Protein AF-A0A9E4EX08-F1 (afdb_monomer_lite)

Structure (mmCIF, N/CA/C/O backbone):
data_AF-A0A9E4EX08-F1
#
_entry.id   AF-A0A9E4EX08-F1
#
loop_
_atom_site.group_PDB
_atom_site.id
_atom_site.type_symbol
_atom_site.label_atom_id
_atom_site.label_alt_id
_atom_site.label_comp_id
_atom_site.label_asym_id
_atom_site.label_entity_id
_atom_site.label_seq_id
_atom_site.pdbx_PDB_ins_code
_atom_site.Cartn_x
_atom_site.Cartn_y
_atom_site.Cartn_z
_atom_site.occupancy
_atom_site.B_iso_or_equiv
_atom_site.auth_seq_id
_atom_site.auth_comp_id
_atom_site.auth_asym_id
_atom_site.auth_atom_id
_atom_site.pdbx_PDB_model_num
ATOM 1 N N . MET A 1 1 ? -23.714 19.350 -1.357 1.00 42.78 1 MET A N 1
ATOM 2 C CA . MET A 1 1 ? -22.434 19.322 -0.628 1.00 42.78 1 MET A CA 1
ATOM 3 C C . MET A 1 1 ? -21.952 17.894 -0.698 1.00 42.78 1 MET A C 1
ATOM 5 O O . MET A 1 1 ? -22.630 17.034 -0.158 1.00 42.78 1 MET A O 1
ATOM 9 N N . SER A 1 2 ? -20.929 17.632 -1.510 1.00 48.09 2 SER A N 1
ATOM 10 C CA . SER A 1 2 ? -20.427 16.276 -1.722 1.00 48.09 2 SER A CA 1
ATOM 11 C C . SER A 1 2 ? -19.835 15.770 -0.418 1.00 48.09 2 SER A C 1
ATOM 13 O O . SER A 1 2 ? -18.867 16.345 0.072 1.00 48.09 2 SER A O 1
ATOM 15 N N . ASP A 1 3 ? -20.452 14.736 0.140 1.00 57.16 3 ASP A N 1
ATOM 16 C CA . ASP A 1 3 ? -19.899 13.983 1.253 1.00 57.16 3 ASP A CA 1
ATOM 17 C C . ASP A 1 3 ? -18.600 13.354 0.741 1.00 57.16 3 ASP A C 1
ATOM 19 O O . ASP A 1 3 ? -18.599 12.509 -0.159 1.00 57.16 3 ASP A O 1
ATOM 23 N N . GLN A 1 4 ? -17.470 13.901 1.177 1.00 64.00 4 GLN A N 1
ATOM 24 C CA . GLN A 1 4 ? -16.159 13.431 0.762 1.00 64.00 4 GLN A CA 1
ATOM 25 C C . GLN A 1 4 ? -16.001 12.044 1.385 1.00 64.00 4 GLN A C 1
ATOM 27 O O . GLN A 1 4 ? -15.995 11.931 2.607 1.00 64.00 4 GLN A O 1
ATOM 32 N N . LEU A 1 5 ? -15.935 10.992 0.563 1.00 63.09 5 LEU A N 1
ATOM 33 C CA . LEU A 1 5 ? -15.683 9.631 1.039 1.00 63.09 5 LEU A CA 1
ATOM 34 C C . LEU A 1 5 ? -14.437 9.645 1.936 1.00 63.09 5 LEU A C 1
ATOM 36 O O . LEU A 1 5 ? -13.315 9.817 1.459 1.00 63.09 5 LEU A O 1
ATOM 40 N N . ALA A 1 6 ? -14.650 9.508 3.244 1.00 76.25 6 ALA A N 1
ATOM 41 C CA . ALA A 1 6 ? -13.579 9.401 4.215 1.00 76.25 6 ALA A CA 1
ATOM 42 C C . ALA A 1 6 ? -13.014 7.981 4.123 1.00 76.25 6 ALA A C 1
ATOM 44 O O . ALA A 1 6 ? -13.623 7.025 4.603 1.00 76.25 6 ALA A O 1
ATOM 45 N N . TYR A 1 7 ? -11.868 7.825 3.459 1.00 80.81 7 TYR A N 1
ATOM 46 C CA . TYR A 1 7 ? -11.166 6.545 3.441 1.00 80.81 7 TYR A CA 1
ATOM 47 C C . TYR A 1 7 ? -10.632 6.257 4.849 1.00 80.81 7 TYR A C 1
ATOM 49 O O . TYR A 1 7 ? -10.001 7.139 5.441 1.00 80.81 7 TYR A O 1
ATOM 57 N N . PRO A 1 8 ? -10.870 5.056 5.404 1.00 86.31 8 PRO A N 1
ATOM 58 C CA . PRO A 1 8 ? -10.416 4.743 6.747 1.00 86.31 8 PRO A CA 1
ATOM 59 C C . PRO A 1 8 ? -8.886 4.787 6.807 1.00 86.31 8 PRO A C 1
ATOM 61 O O . PRO A 1 8 ? -8.196 4.089 6.065 1.00 86.31 8 PRO A O 1
ATOM 64 N N . THR A 1 9 ? -8.354 5.604 7.712 1.00 89.69 9 THR A N 1
ATOM 65 C CA . THR A 1 9 ? -6.952 5.546 8.143 1.00 89.69 9 THR A CA 1
ATOM 66 C C . THR A 1 9 ? -6.824 4.639 9.363 1.00 89.69 9 THR A C 1
ATOM 68 O O . THR A 1 9 ? -7.817 4.377 10.050 1.00 89.69 9 THR A O 1
ATOM 71 N N . TYR A 1 10 ? -5.608 4.193 9.686 1.00 91.69 10 TYR A N 1
ATOM 72 C CA . TYR A 1 10 ? -5.364 3.437 10.917 1.00 91.69 10 TYR A CA 1
ATOM 73 C C . TYR A 1 10 ? -5.878 4.191 12.156 1.00 91.69 10 TYR A C 1
ATOM 75 O O . TYR A 1 10 ? -6.556 3.601 12.994 1.00 91.69 10 TYR A O 1
ATOM 83 N N . GLU A 1 11 ? -5.672 5.507 12.219 1.00 91.69 11 GLU A N 1
ATOM 84 C CA . GLU A 1 11 ? -6.158 6.363 13.303 1.00 91.69 11 GLU A CA 1
ATOM 85 C C . GLU A 1 11 ? -7.690 6.413 13.367 1.00 91.69 11 GLU A C 1
ATOM 87 O O . GLU A 1 11 ? -8.254 6.321 14.456 1.00 91.69 11 GLU A O 1
ATOM 92 N N . SER A 1 12 ? -8.378 6.498 12.219 1.00 92.56 12 SER A N 1
ATOM 93 C CA . SER A 1 12 ? -9.851 6.480 12.175 1.00 92.56 12 SER A CA 1
ATOM 94 C C . SER A 1 12 ? -10.450 5.153 12.656 1.00 92.56 12 SER A C 1
ATOM 96 O O . SER A 1 12 ? -11.574 5.121 13.149 1.00 92.56 12 SER A O 1
ATOM 98 N N . LEU A 1 13 ? -9.676 4.068 12.561 1.00 93.19 13 LEU A N 1
ATOM 99 C CA . LEU A 1 13 ? -10.022 2.746 13.078 1.00 93.19 13 LEU A CA 1
ATOM 100 C C . LEU A 1 13 ? -9.630 2.570 14.560 1.00 93.19 13 LEU A C 1
ATOM 102 O O . LEU A 1 13 ? -9.798 1.484 15.110 1.00 93.19 13 LEU A O 1
ATOM 106 N N . GLY A 1 14 ? -9.085 3.604 15.214 1.00 94.31 14 GLY A N 1
ATOM 107 C CA . GLY A 1 14 ? -8.595 3.540 16.595 1.00 94.31 14 GLY A CA 1
ATOM 108 C C . GLY A 1 14 ? -7.267 2.788 16.757 1.00 94.31 14 GLY A C 1
ATOM 109 O O . GLY A 1 14 ? -6.879 2.457 17.879 1.00 94.31 14 GLY A O 1
ATOM 110 N N . VAL A 1 15 ? -6.559 2.512 15.657 1.00 95.19 15 VAL A N 1
ATOM 111 C CA . VAL A 1 15 ? -5.273 1.804 15.647 1.00 95.19 15 VAL A CA 1
ATOM 112 C C . VAL A 1 15 ? -4.128 2.806 15.775 1.00 95.19 15 VAL A C 1
ATOM 114 O O . VAL A 1 15 ? -4.044 3.789 15.042 1.00 95.19 15 VAL A O 1
ATOM 117 N N . ARG A 1 16 ? -3.208 2.547 16.709 1.00 94.00 16 ARG A N 1
ATOM 118 C CA . ARG A 1 16 ? -2.029 3.391 16.937 1.00 94.00 16 ARG A CA 1
ATOM 119 C C . ARG A 1 16 ? -0.900 3.019 15.974 1.00 94.00 16 ARG A C 1
ATOM 121 O O . ARG A 1 16 ? -0.509 1.855 15.912 1.00 94.00 16 ARG A O 1
ATOM 128 N N . SER A 1 17 ? -0.332 4.010 15.292 1.00 93.06 17 SER A N 1
ATOM 129 C CA . SER A 1 17 ? 0.903 3.850 14.520 1.00 93.06 17 SER A CA 1
ATOM 130 C C . SER A 1 17 ? 2.135 3.712 15.428 1.00 93.06 17 SER A C 1
ATOM 132 O O . SER A 1 17 ? 2.119 4.068 16.608 1.00 93.06 17 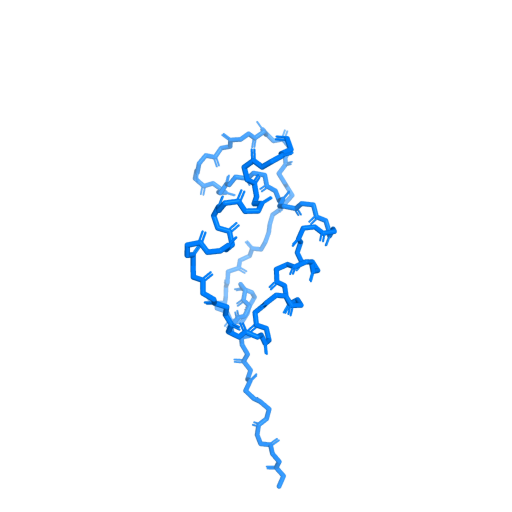SER A O 1
ATOM 134 N N . LEU A 1 18 ? 3.219 3.157 14.887 1.00 92.69 18 LEU A N 1
ATOM 135 C CA . LEU A 1 18 ? 4.462 2.914 15.618 1.00 92.69 18 LEU A CA 1
ATOM 136 C C . LEU A 1 18 ? 5.683 3.293 14.784 1.00 92.69 18 LEU A C 1
ATOM 138 O O . LEU A 1 18 ? 5.631 3.311 13.555 1.00 92.69 18 LEU A O 1
ATOM 142 N N . ILE A 1 19 ? 6.796 3.556 15.468 1.00 92.56 19 ILE A N 1
ATOM 143 C CA . ILE A 1 19 ? 8.114 3.694 14.848 1.00 92.56 19 ILE A CA 1
ATOM 144 C C . ILE A 1 19 ? 8.793 2.328 14.922 1.00 92.56 19 ILE A C 1
ATOM 146 O O . ILE A 1 19 ? 9.058 1.813 16.009 1.00 92.56 19 ILE A O 1
ATOM 150 N N . ASN A 1 20 ? 9.050 1.727 13.763 1.00 92.50 20 ASN A N 1
ATOM 151 C CA . ASN A 1 20 ? 9.70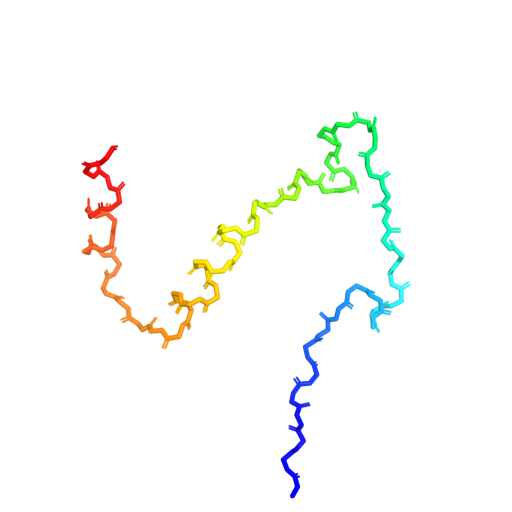1 0.428 13.687 1.00 92.50 20 ASN A CA 1
ATOM 152 C C . ASN A 1 20 ? 11.232 0.581 13.654 1.00 92.50 20 ASN A C 1
ATOM 154 O O . ASN A 1 20 ? 11.791 0.980 12.636 1.00 92.50 20 ASN A O 1
ATOM 158 N N . CYS A 1 21 ? 11.894 0.204 14.752 1.00 91.00 21 CYS A N 1
ATOM 159 C CA . CYS A 1 21 ? 13.358 0.126 14.869 1.00 91.00 21 CYS A CA 1
ATOM 160 C C . CYS A 1 21 ? 13.878 -1.320 14.998 1.00 91.00 21 CYS A C 1
ATOM 162 O O . CYS A 1 21 ? 15.035 -1.520 15.355 1.00 91.00 21 CYS A O 1
ATOM 164 N N . GLN A 1 22 ? 13.025 -2.326 14.768 1.00 88.12 22 GLN A N 1
ATOM 165 C CA . GLN A 1 22 ? 13.355 -3.749 14.951 1.00 88.12 22 GLN A CA 1
ATOM 166 C C . GLN A 1 22 ? 13.563 -4.501 13.626 1.00 88.12 22 GLN A C 1
ATOM 168 O O . GLN A 1 22 ? 14.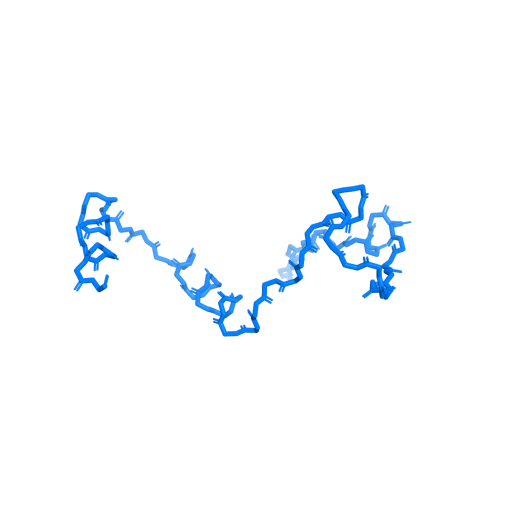039 -5.631 13.629 1.00 88.12 22 GLN A O 1
ATOM 173 N N . GLY A 1 23 ? 13.244 -3.883 12.484 1.00 86.19 23 GLY A N 1
ATOM 174 C CA . GLY A 1 23 ? 13.388 -4.494 11.159 1.00 86.19 23 GLY A CA 1
ATOM 175 C C . GLY A 1 23 ? 12.088 -5.127 10.661 1.00 86.19 23 GLY A C 1
ATOM 176 O O . GLY A 1 23 ? 10.997 -4.642 10.947 1.00 86.19 23 GLY A O 1
ATOM 177 N N . THR A 1 24 ? 12.172 -6.196 9.873 1.00 88.44 24 THR A N 1
ATOM 178 C CA . THR A 1 24 ? 11.016 -6.775 9.165 1.00 88.44 24 THR A CA 1
ATOM 179 C C . THR A 1 24 ? 10.253 -7.777 10.034 1.00 88.44 24 THR A C 1
ATOM 181 O O . THR A 1 24 ? 10.368 -8.989 9.859 1.00 88.44 24 THR A O 1
ATOM 184 N N . TYR A 1 25 ? 9.486 -7.270 10.998 1.00 91.56 25 TYR A N 1
ATOM 185 C CA . TYR A 1 25 ? 8.666 -8.080 11.900 1.00 91.56 25 TYR A CA 1
ATOM 186 C C . TYR A 1 25 ? 7.236 -8.208 11.371 1.00 91.56 25 TYR A C 1
ATOM 188 O O . TYR A 1 25 ? 6.458 -7.270 11.478 1.00 91.56 25 TYR A O 1
ATOM 196 N N . THR A 1 26 ? 6.840 -9.395 10.904 1.00 89.38 26 THR A N 1
ATOM 197 C CA . THR A 1 26 ? 5.509 -9.650 10.314 1.00 89.38 26 THR A CA 1
ATOM 198 C C . THR A 1 26 ? 4.339 -9.144 11.167 1.00 89.38 26 THR A C 1
ATOM 200 O O . THR A 1 26 ? 3.369 -8.620 10.625 1.00 89.38 26 THR A O 1
ATOM 203 N N . ILE A 1 27 ? 4.436 -9.248 12.500 1.00 93.44 27 ILE A N 1
ATOM 204 C CA . ILE A 1 27 ? 3.382 -8.803 13.429 1.00 93.44 27 ILE A CA 1
ATOM 205 C C . ILE A 1 27 ? 3.118 -7.288 13.401 1.00 93.44 27 ILE A C 1
ATOM 207 O O . ILE A 1 27 ? 2.030 -6.861 13.772 1.00 93.44 27 ILE A O 1
ATOM 211 N N . ILE A 1 28 ? 4.088 -6.477 12.967 1.00 91.44 28 ILE A N 1
ATOM 212 C CA . ILE A 1 28 ? 3.975 -5.015 12.830 1.00 91.44 28 ILE A CA 1
ATOM 213 C C . ILE A 1 28 ? 3.989 -4.590 11.361 1.00 91.44 28 ILE A C 1
ATOM 215 O O . ILE A 1 28 ? 4.321 -3.447 11.051 1.00 91.44 28 ILE A O 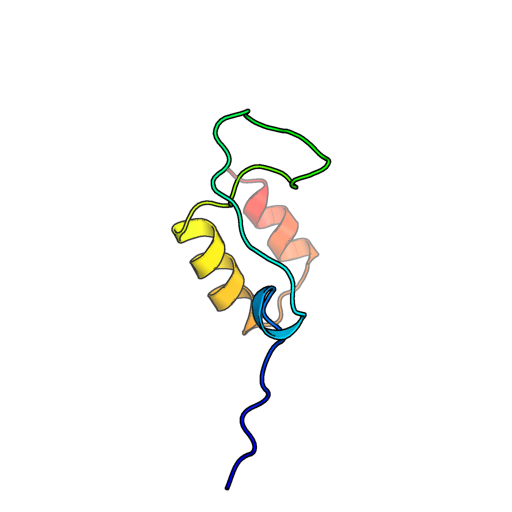1
ATOM 219 N N . SER A 1 29 ? 3.610 -5.509 10.470 1.00 88.88 29 SER A N 1
ATOM 220 C CA . SER A 1 29 ? 3.728 -5.396 9.015 1.00 88.88 29 SER A CA 1
ATOM 221 C C . SER A 1 29 ? 5.179 -5.388 8.502 1.00 88.88 29 SER A C 1
ATOM 223 O O . SER A 1 29 ? 6.134 -5.647 9.230 1.00 88.88 29 SER A O 1
ATOM 225 N N . GLY A 1 30 ? 5.345 -5.175 7.199 1.00 87.19 30 GLY A N 1
ATOM 226 C CA . GLY A 1 30 ? 6.656 -5.077 6.565 1.00 87.19 30 GLY A CA 1
ATOM 227 C C . GLY A 1 30 ? 7.254 -3.670 6.632 1.00 87.19 30 GLY A C 1
ATOM 228 O O . GLY A 1 30 ? 6.789 -2.784 7.348 1.00 87.19 30 GLY A O 1
ATOM 229 N N . SER A 1 31 ? 8.292 -3.454 5.829 1.00 89.00 31 SER A N 1
ATOM 230 C CA . SER A 1 31 ? 8.820 -2.115 5.580 1.00 89.00 31 SER A CA 1
ATOM 231 C C . SER A 1 31 ? 7.792 -1.247 4.859 1.00 89.00 31 SER A C 1
ATOM 233 O O . SER A 1 31 ? 7.016 -1.718 4.026 1.00 89.00 31 SER A O 1
ATOM 235 N N . LEU A 1 32 ? 7.828 0.052 5.140 1.00 91.38 32 LEU A N 1
ATOM 236 C CA . LEU A 1 32 ? 7.040 1.024 4.400 1.00 91.38 32 LEU A CA 1
ATOM 237 C C . LEU A 1 32 ? 7.519 1.098 2.942 1.00 91.38 32 LEU A C 1
ATOM 239 O O . LEU A 1 32 ? 8.716 1.236 2.691 1.00 91.38 32 LEU A O 1
ATOM 243 N N . ILE A 1 33 ? 6.588 1.065 1.985 1.00 93.00 33 ILE A N 1
ATOM 244 C CA . ILE A 1 33 ? 6.910 1.299 0.570 1.00 93.00 33 ILE A CA 1
ATOM 245 C C . ILE A 1 33 ? 7.450 2.720 0.369 1.00 93.00 33 ILE A C 1
ATOM 247 O O . ILE A 1 33 ? 7.007 3.659 1.046 1.00 93.00 33 ILE A O 1
ATOM 251 N N . LEU A 1 34 ? 8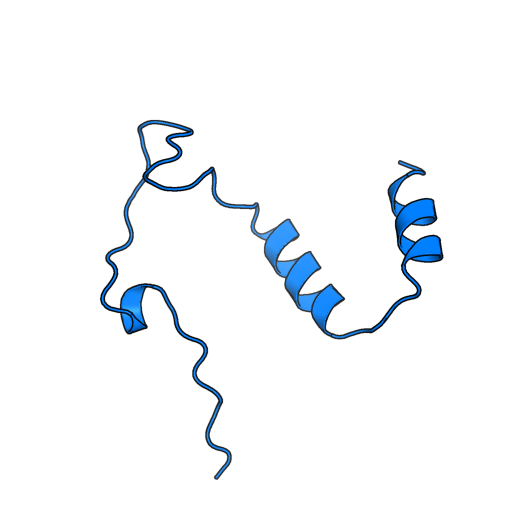.398 2.871 -0.558 1.00 95.94 34 LEU A N 1
ATOM 252 C CA . LEU A 1 34 ? 9.025 4.155 -0.874 1.00 95.94 34 LEU A CA 1
ATOM 253 C C . LEU A 1 34 ? 7.974 5.200 -1.309 1.00 95.94 34 LEU A C 1
ATOM 255 O O . LEU A 1 34 ? 6.974 4.819 -1.931 1.00 95.94 34 LEU A O 1
ATOM 259 N N . PRO A 1 35 ? 8.158 6.497 -0.991 1.00 96.75 35 PRO A N 1
ATOM 260 C CA . PRO A 1 35 ? 7.208 7.550 -1.365 1.00 96.75 35 PRO A CA 1
ATOM 261 C C . PRO A 1 35 ? 6.868 7.569 -2.862 1.00 96.75 35 PRO A C 1
ATOM 263 O O . PRO A 1 35 ? 5.707 7.727 -3.235 1.00 96.75 35 PRO A O 1
ATOM 266 N N . GLU A 1 36 ? 7.857 7.326 -3.717 1.00 97.12 36 GLU A N 1
ATOM 267 C CA . GLU A 1 36 ? 7.736 7.340 -5.175 1.00 97.12 36 GLU A CA 1
ATOM 268 C C . GLU A 1 36 ? 6.862 6.179 -5.665 1.00 97.12 36 GLU A C 1
ATOM 270 O O . GLU A 1 36 ? 6.042 6.346 -6.566 1.00 97.12 36 GLU A O 1
ATOM 275 N N . VAL A 1 37 ? 6.972 5.014 -5.016 1.00 97.00 37 VAL A N 1
ATOM 276 C CA . VAL A 1 37 ? 6.138 3.840 -5.313 1.00 97.00 37 VAL A CA 1
ATOM 277 C C . VAL A 1 37 ? 4.685 4.106 -4.920 1.00 97.00 37 VAL A C 1
ATOM 279 O O . VAL A 1 37 ? 3.782 3.786 -5.690 1.00 97.00 37 VAL A O 1
ATOM 282 N N . ARG A 1 38 ? 4.439 4.748 -3.766 1.00 96.12 38 ARG A N 1
ATOM 283 C CA . ARG A 1 38 ? 3.077 5.146 -3.355 1.00 96.12 38 ARG A CA 1
ATOM 284 C C . ARG A 1 38 ? 2.439 6.056 -4.391 1.00 96.12 38 ARG A C 1
ATOM 286 O O . ARG A 1 38 ? 1.303 5.819 -4.788 1.00 96.12 38 ARG A O 1
ATOM 293 N N . GLN A 1 39 ? 3.178 7.071 -4.836 1.00 97.06 39 GLN A N 1
ATOM 294 C CA . GLN A 1 39 ? 2.680 8.015 -5.827 1.00 97.06 39 GLN A CA 1
ATOM 295 C C . GLN A 1 39 ? 2.387 7.318 -7.159 1.00 97.06 39 GLN A C 1
ATOM 297 O O . GLN A 1 39 ? 1.320 7.530 -7.728 1.00 97.06 39 GLN A O 1
ATOM 302 N N . ALA A 1 40 ? 3.283 6.441 -7.623 1.00 96.69 40 ALA A N 1
ATOM 303 C CA . ALA A 1 40 ? 3.070 5.669 -8.844 1.00 96.69 40 ALA A CA 1
ATOM 304 C C . ALA A 1 40 ? 1.805 4.797 -8.764 1.00 96.69 40 ALA A C 1
ATOM 306 O O . ALA A 1 40 ? 1.019 4.778 -9.706 1.00 96.69 40 ALA A O 1
ATOM 307 N N . MET A 1 41 ? 1.567 4.130 -7.629 1.00 96.81 41 MET A N 1
ATOM 308 C CA . MET A 1 41 ? 0.355 3.329 -7.411 1.00 96.81 41 MET A CA 1
ATOM 309 C C . MET A 1 41 ? -0.916 4.188 -7.401 1.00 96.81 41 MET A C 1
ATOM 311 O O . MET A 1 41 ? -1.911 3.807 -8.016 1.00 96.81 41 MET A O 1
ATOM 315 N N . VAL A 1 42 ? -0.888 5.351 -6.737 1.00 96.06 42 VAL A N 1
ATOM 316 C CA . VAL A 1 42 ? -2.015 6.299 -6.721 1.00 96.06 42 VAL A CA 1
ATOM 317 C C . VAL A 1 42 ? -2.339 6.775 -8.133 1.00 96.06 42 VAL A C 1
ATOM 319 O O . VAL A 1 42 ? -3.503 6.746 -8.525 1.00 96.06 42 VAL A O 1
ATOM 322 N N . GLU A 1 43 ? -1.335 7.179 -8.913 1.00 97.12 43 GLU A N 1
ATOM 323 C CA . GLU A 1 43 ? -1.556 7.632 -10.287 1.00 97.12 43 GLU A CA 1
ATOM 324 C C . GLU A 1 43 ? -2.064 6.508 -11.190 1.00 97.12 43 GLU A C 1
ATOM 326 O O . GLU A 1 43 ? -3.045 6.728 -11.894 1.00 97.12 43 GLU A O 1
ATOM 331 N N . ALA A 1 44 ? -1.471 5.312 -11.114 1.00 96.81 44 ALA A N 1
ATOM 332 C CA . ALA A 1 44 ? -1.876 4.158 -11.917 1.00 96.81 44 ALA A CA 1
ATOM 333 C C . ALA A 1 44 ? -3.307 3.685 -11.609 1.00 96.81 44 ALA A C 1
ATOM 335 O O . ALA A 1 44 ? -4.013 3.218 -12.497 1.00 96.81 44 ALA A O 1
ATOM 336 N N . SER A 1 45 ? -3.770 3.833 -10.362 1.00 95.81 45 SER A N 1
ATOM 337 C CA . SER A 1 45 ? -5.131 3.437 -9.968 1.00 95.81 45 SER A CA 1
ATOM 338 C C . SER A 1 45 ? -6.250 4.257 -10.630 1.00 95.81 45 SER A C 1
ATOM 340 O O . SER A 1 45 ? -7.423 3.908 -10.506 1.00 95.81 45 SER A O 1
ATOM 342 N N . LYS A 1 46 ? -5.908 5.344 -11.335 1.00 96.88 46 LYS A N 1
ATOM 343 C CA . LYS A 1 46 ? -6.867 6.233 -12.007 1.00 96.88 46 LYS A CA 1
ATOM 344 C C . LYS A 1 46 ? -7.228 5.771 -13.419 1.00 96.88 46 LYS A C 1
ATOM 346 O O . LYS A 1 46 ? -8.101 6.382 -14.036 1.00 96.88 46 LYS A O 1
ATOM 351 N N . GLN A 1 47 ? -6.558 4.750 -13.954 1.00 97.31 47 GLN A N 1
ATOM 352 C CA . GLN A 1 47 ? -6.790 4.241 -15.303 1.00 97.31 47 GLN A CA 1
ATOM 353 C C . GLN A 1 47 ? -6.991 2.724 -15.304 1.00 97.31 47 GLN A C 1
ATOM 355 O O . GLN A 1 47 ? -6.478 2.000 -14.454 1.00 97.31 47 GLN A O 1
ATOM 360 N N . TYR A 1 48 ? -7.720 2.242 -16.307 1.00 97.44 48 TYR A N 1
ATOM 361 C CA . TYR A 1 48 ? -7.773 0.823 -16.640 1.00 97.44 48 TYR A CA 1
ATOM 362 C C . TYR A 1 48 ? -6.744 0.520 -17.727 1.00 97.44 48 TYR A C 1
ATOM 364 O O . TYR A 1 48 ? -6.535 1.335 -18.626 1.00 97.44 48 TYR A O 1
ATOM 372 N N . VAL A 1 49 ? -6.134 -0.661 -17.663 1.00 97.44 49 VAL A N 1
ATOM 373 C CA . VAL A 1 49 ? -5.176 -1.150 -18.662 1.00 97.44 49 VAL A CA 1
ATOM 374 C C . VAL A 1 49 ? -5.454 -2.613 -18.983 1.00 97.44 49 VAL A C 1
ATOM 376 O O . VAL A 1 49 ? -6.050 -3.329 -18.173 1.00 97.44 49 VAL A O 1
ATOM 379 N N . HIS A 1 50 ? -5.002 -3.070 -20.150 1.00 98.25 50 HIS A N 1
ATOM 380 C CA . HIS A 1 50 ? -4.972 -4.494 -20.454 1.00 98.25 50 HIS A CA 1
ATOM 381 C C . HIS A 1 50 ? -3.842 -5.152 -19.653 1.00 98.25 50 HIS A C 1
ATOM 383 O O . HIS A 1 50 ? -2.682 -4.757 -19.771 1.00 98.25 50 HIS A O 1
ATOM 389 N N . LEU A 1 51 ? -4.167 -6.143 -18.818 1.00 97.12 51 LEU A N 1
ATOM 390 C CA . LEU A 1 51 ? -3.179 -6.728 -17.906 1.00 97.12 51 LEU A CA 1
ATOM 391 C C . LEU A 1 51 ? -2.044 -7.441 -18.645 1.00 97.12 51 LEU A C 1
ATOM 393 O O . LEU A 1 51 ? -0.903 -7.321 -18.216 1.00 97.12 51 LEU A O 1
ATOM 397 N N . ASP A 1 52 ? -2.321 -8.102 -19.771 1.00 97.94 52 ASP A N 1
ATOM 398 C CA . ASP A 1 52 ? -1.262 -8.767 -20.541 1.00 97.94 52 ASP A CA 1
ATOM 399 C C . ASP A 1 52 ? -0.240 -7.761 -21.105 1.00 97.94 52 ASP A C 1
ATOM 401 O O . ASP A 1 52 ? 0.961 -8.009 -21.038 1.00 97.94 52 ASP A O 1
ATOM 405 N N . GLU A 1 53 ? -0.690 -6.587 -21.573 1.00 97.88 53 GLU A N 1
ATOM 406 C CA . GLU A 1 53 ? 0.207 -5.526 -22.063 1.00 97.88 53 GLU A CA 1
ATOM 407 C C . GLU A 1 53 ? 1.051 -4.940 -20.926 1.00 97.88 53 GLU A C 1
ATOM 409 O O . GLU A 1 53 ? 2.248 -4.701 -21.087 1.00 97.88 53 GLU A O 1
ATOM 414 N N . LEU A 1 54 ? 0.437 -4.740 -19.754 1.00 96.69 54 LEU A N 1
ATOM 415 C CA . LEU A 1 54 ? 1.145 -4.289 -18.561 1.00 96.69 54 LEU A CA 1
ATOM 416 C C . LEU A 1 54 ? 2.224 -5.297 -18.145 1.00 96.69 54 LEU A C 1
ATOM 418 O O . LEU A 1 54 ? 3.351 -4.892 -17.869 1.00 96.69 54 LEU A O 1
ATOM 422 N N . MET A 1 55 ? 1.880 -6.586 -18.086 1.00 96.38 55 MET A N 1
ATOM 423 C CA . MET A 1 55 ? 2.786 -7.652 -17.650 1.00 96.38 55 MET A CA 1
ATOM 424 C C . MET A 1 55 ? 3.983 -7.814 -18.592 1.00 96.38 55 MET A C 1
ATOM 426 O O . MET A 1 55 ? 5.107 -7.960 -18.111 1.00 96.38 55 MET A O 1
ATOM 430 N N . GLU A 1 56 ? 3.763 -7.719 -19.905 1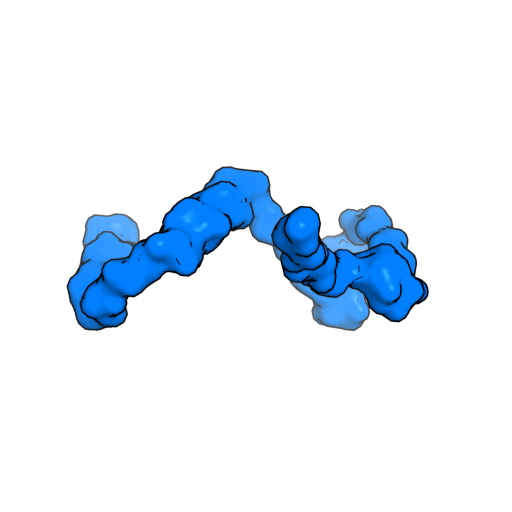.00 97.44 56 GLU A N 1
ATOM 431 C CA . GLU A 1 56 ? 4.843 -7.694 -20.895 1.00 97.44 56 GLU A CA 1
ATOM 432 C C . GLU A 1 56 ? 5.767 -6.488 -20.651 1.00 97.44 56 GLU A C 1
ATOM 434 O O . GLU A 1 56 ? 6.971 -6.649 -20.457 1.00 97.44 56 GLU A O 1
ATOM 439 N N . ALA A 1 57 ? 5.205 -5.277 -20.551 1.00 96.12 57 ALA A N 1
ATOM 440 C CA . ALA A 1 57 ? 5.978 -4.044 -20.395 1.00 96.12 57 ALA A CA 1
ATOM 441 C C . ALA A 1 57 ? 6.786 -3.971 -19.085 1.00 96.12 57 ALA A C 1
ATOM 443 O O . ALA A 1 57 ? 7.884 -3.415 -19.062 1.00 96.12 57 ALA A O 1
ATOM 444 N N . VAL A 1 58 ? 6.284 -4.516 -17.970 1.00 94.31 58 VAL A N 1
ATOM 445 C CA . VAL A 1 58 ? 7.053 -4.533 -16.708 1.00 94.31 58 VAL A CA 1
ATOM 446 C C . VAL A 1 58 ? 8.193 -5.550 -16.713 1.00 94.31 58 VAL A C 1
ATOM 448 O O . VAL A 1 58 ? 9.082 -5.423 -15.867 1.00 94.31 58 VAL A O 1
ATOM 451 N N . GLY A 1 59 ? 8.158 -6.537 -17.614 1.00 92.62 59 GLY A N 1
ATOM 452 C CA . GLY A 1 59 ? 9.173 -7.580 -17.767 1.00 92.62 59 GLY A CA 1
ATOM 453 C C . GLY A 1 59 ? 10.362 -7.184 -18.647 1.00 92.62 59 GLY A C 1
ATOM 454 O O . GLY A 1 59 ? 11.380 -7.867 -18.625 1.00 92.62 59 GLY A O 1
ATOM 455 N N . THR A 1 60 ? 10.283 -6.076 -19.390 1.00 93.81 60 THR A N 1
ATOM 456 C CA . THR A 1 60 ? 11.354 -5.625 -20.301 1.00 93.81 60 THR A CA 1
ATOM 457 C C . THR A 1 60 ? 12.500 -4.867 -19.615 1.00 93.81 60 THR A C 1
ATOM 459 O O . THR A 1 60 ? 13.279 -4.201 -20.296 1.00 93.81 60 THR A O 1
ATOM 462 N N . ARG A 1 61 ? 12.592 -4.895 -18.283 1.00 70.69 61 ARG A N 1
ATOM 463 C CA . ARG A 1 61 ? 13.552 -4.118 -17.480 1.00 70.69 61 ARG A CA 1
ATOM 464 C C . ARG A 1 61 ? 14.343 -4.989 -16.515 1.00 70.69 61 ARG A C 1
ATOM 466 O O . ARG A 1 61 ? 13.793 -6.022 -16.076 1.00 70.69 61 ARG A O 1
#

Foldseek 3Di:
DDPPPDDDDCVNVVHDQDDDPPAQDPVNHHDDDDPVVVVVVVVVVVDDDDVVVVVVVVVPD

Secondary structure (DSSP, 8-state):
------PPPTTTTTPPP----S-S-GGG-SPPPPHHHHHHHHHHTTS---HHHHHHHHH--

pLDDT: mean 89.81, std 11.8, range [42.78, 98.25]

Radius of gyration: 16.9 Å; chains: 1; bounding box: 36×29×39 Å

Sequence (61 aa):
MSDQLAYPTYESLGVRSLINCQGTYTIISGSLILPEVRQAMVEASKQYVHLDELMEAVGTR